Protein AF-A0A9P0PIZ0-F1 (afdb_monomer_lite)

pLDDT: mean 82.3, std 15.29, range [33.19, 96.5]

Secondary structure (DSSP, 8-state):
-PPPPPPHHHHHHHHHHHHHHHHHHHTTS-SS-TT-HHHHHHHHHT--HHHHHHHHHHHTTTT-----TT--PPPPPPTTT---HHHHHHHHHHHHHHHHTT----HHHHHHHHHHTTS----HHHHHHHHHHTT--PPPPHHHHHHS------

Foldseek 3Di:
DDDDDDDPLVVLQVVLLVVQVVVCVVVVHHPDDPVPVLVSSCNSRVHDSVVVVVQVVCCVPPPVDDDPPDDPDPDDDDPLVPDDVQLLVLLVVLVVVCVVVVHDDDLVVSQVVCVVVVSDNDDSVSSVVSCVVSPHDDDDDPVVVVPPPDDPDD

Organism: Acanthoscelides obtectus (NCBI:txid200917)

Sequence (154 aa):
MKGRTLSSQSQGLVLSLLNYFQQEKDNGGPLLPLLAVQERVAQALSISLSSISRIQRRLSSNDNVLRSPGKKRPRKKSKTTDLSDAVRHNIRDTVYQMYSEKKHVTIANLNTTLKEKELASISNSSLQRVLPTIGFKYKKDAYAKMNSGWHDMK

Radius of gyration: 30.97 Å; chains: 1; bounding box: 68×36×78 Å

Structure (mmCIF, N/CA/C/O backbone):
data_AF-A0A9P0PIZ0-F1
#
_entry.id   AF-A0A9P0PIZ0-F1
#
loop_
_atom_site.group_PDB
_atom_site.id
_atom_site.type_symbol
_atom_site.label_atom_id
_atom_site.label_alt_id
_atom_site.label_comp_id
_atom_site.label_asym_id
_atom_site.label_entity_id
_atom_site.label_seq_id
_atom_site.pdbx_PDB_ins_code
_atom_site.Cartn_x
_atom_site.Cartn_y
_atom_site.Cartn_z
_atom_site.occupancy
_atom_site.B_iso_or_equiv
_atom_site.auth_seq_id
_atom_site.auth_comp_id
_atom_site.auth_asym_id
_atom_site.auth_atom_id
_atom_site.pdbx_PDB_model_num
ATOM 1 N N . MET A 1 1 ? 22.385 -24.068 -26.924 1.00 53.44 1 MET A N 1
ATOM 2 C CA . MET A 1 1 ? 21.759 -23.280 -25.834 1.00 53.44 1 MET A CA 1
ATOM 3 C C . MET A 1 1 ? 20.263 -23.571 -25.840 1.00 53.44 1 MET A C 1
ATOM 5 O O . MET A 1 1 ? 19.614 -23.245 -26.822 1.00 53.44 1 MET A O 1
ATOM 9 N N . LYS A 1 2 ? 19.713 -24.250 -24.824 1.00 60.97 2 LYS A N 1
ATOM 10 C CA . LYS A 1 2 ? 18.256 -24.475 -24.735 1.00 60.97 2 LYS A CA 1
ATOM 11 C C . LYS A 1 2 ? 17.616 -23.180 -24.217 1.00 60.97 2 LYS A C 1
ATOM 13 O O . LYS A 1 2 ? 18.027 -22.692 -23.166 1.00 60.97 2 LYS A O 1
ATOM 18 N N . GLY A 1 3 ? 16.682 -22.594 -24.966 1.00 73.75 3 GLY A N 1
ATOM 19 C CA . GLY A 1 3 ? 16.028 -21.340 -24.581 1.00 73.75 3 GLY A CA 1
ATOM 20 C C . GLY A 1 3 ? 15.234 -21.500 -23.282 1.00 73.75 3 GLY A C 1
ATOM 21 O O . GLY A 1 3 ? 14.534 -22.495 -23.104 1.00 73.75 3 GLY A O 1
ATOM 22 N N . ARG A 1 4 ? 15.348 -20.534 -22.364 1.00 81.06 4 ARG A N 1
ATOM 23 C CA . ARG A 1 4 ? 14.439 -20.432 -21.215 1.00 81.06 4 ARG A CA 1
ATOM 24 C C . ARG A 1 4 ? 13.225 -19.616 -21.628 1.00 81.06 4 ARG A C 1
ATOM 26 O O . ARG A 1 4 ? 13.378 -18.533 -22.188 1.00 81.06 4 ARG A O 1
ATOM 33 N N . THR A 1 5 ? 12.035 -20.107 -21.305 1.00 85.50 5 THR A N 1
ATOM 34 C CA . THR A 1 5 ? 10.800 -19.345 -21.496 1.00 85.50 5 THR A CA 1
ATOM 35 C C . THR A 1 5 ? 10.824 -18.111 -20.595 1.00 85.50 5 THR A C 1
ATOM 37 O O . THR A 1 5 ? 10.935 -18.223 -19.373 1.00 85.50 5 THR A O 1
ATOM 40 N N . LEU A 1 6 ? 10.759 -16.928 -21.204 1.00 87.06 6 LEU A N 1
ATOM 41 C CA . LEU A 1 6 ? 10.655 -15.660 -20.489 1.00 87.06 6 LEU A CA 1
ATOM 42 C C . LEU A 1 6 ? 9.218 -15.438 -20.009 1.00 87.06 6 LEU A C 1
ATOM 44 O O . LEU A 1 6 ? 8.266 -15.823 -20.684 1.00 87.06 6 LEU A O 1
ATOM 48 N N . SER A 1 7 ? 9.057 -14.785 -18.855 1.00 90.69 7 SER A N 1
ATOM 49 C CA . SER A 1 7 ? 7.734 -14.337 -18.405 1.00 90.69 7 SER A CA 1
ATOM 50 C C . SER A 1 7 ? 7.166 -13.282 -19.363 1.00 90.69 7 SER A C 1
ATOM 52 O O . SER A 1 7 ? 7.936 -12.546 -19.982 1.00 90.69 7 SER A O 1
ATOM 54 N N . SER A 1 8 ? 5.838 -13.153 -19.446 1.00 90.62 8 SER A N 1
ATOM 55 C CA . SER A 1 8 ? 5.186 -12.131 -20.285 1.00 90.62 8 SER A CA 1
ATOM 56 C C . SER A 1 8 ? 5.692 -10.712 -19.977 1.00 90.62 8 SER A C 1
ATOM 58 O O . SER A 1 8 ? 5.991 -9.949 -20.893 1.00 90.62 8 SER A O 1
ATOM 60 N N . GLN A 1 9 ? 5.913 -10.383 -18.697 1.00 89.31 9 GLN A N 1
ATOM 61 C CA . GLN A 1 9 ? 6.498 -9.099 -18.303 1.00 89.31 9 GLN A CA 1
ATOM 62 C C . GLN A 1 9 ? 7.906 -8.913 -18.885 1.00 89.31 9 GLN A C 1
ATOM 64 O O . GLN A 1 9 ? 8.225 -7.854 -19.417 1.00 89.31 9 GLN A O 1
ATOM 69 N N . SER A 1 10 ? 8.752 -9.942 -18.799 1.00 90.62 10 SER A N 1
ATOM 70 C CA . SER A 1 10 ? 10.107 -9.903 -19.358 1.00 90.62 10 SER A CA 1
ATOM 71 C C . SER A 1 10 ? 10.089 -9.762 -20.881 1.00 90.62 10 SER A C 1
ATOM 73 O O . SER A 1 10 ? 10.892 -9.010 -21.419 1.00 90.62 10 SER A O 1
ATOM 75 N N . GLN A 1 11 ? 9.167 -10.440 -21.569 1.00 91.81 11 GLN A N 1
ATOM 76 C CA . GLN A 1 11 ? 8.982 -10.301 -23.017 1.00 91.81 11 GLN A CA 1
ATOM 77 C C . GLN A 1 11 ? 8.573 -8.872 -23.398 1.00 91.81 11 GLN A C 1
ATOM 79 O O . GLN A 1 11 ? 9.141 -8.316 -24.333 1.00 91.81 11 GLN A O 1
ATOM 84 N N . GLY A 1 12 ? 7.661 -8.253 -22.639 1.00 94.50 12 GLY A N 1
ATOM 85 C CA . GLY A 1 12 ? 7.267 -6.855 -22.842 1.00 94.50 12 GLY A CA 1
ATOM 86 C C . GLY A 1 12 ? 8.442 -5.884 -22.704 1.00 94.50 12 GLY A C 1
ATOM 87 O O . GLY A 1 12 ? 8.632 -5.031 -23.563 1.00 94.50 12 GLY A O 1
ATOM 88 N N . LEU A 1 13 ? 9.287 -6.065 -21.682 1.00 94.88 13 LEU A N 1
ATOM 89 C CA . LEU A 1 13 ? 10.499 -5.254 -21.508 1.00 94.88 13 LEU A CA 1
ATOM 90 C C . LEU A 1 13 ? 11.485 -5.410 -22.673 1.00 94.88 13 LEU A C 1
ATOM 92 O O . LEU A 1 13 ? 12.066 -4.423 -23.116 1.00 94.88 13 LEU A O 1
ATOM 96 N N . VAL A 1 14 ? 11.669 -6.636 -23.175 1.00 94.25 14 VAL A N 1
ATOM 97 C CA . VAL A 1 14 ? 12.529 -6.898 -24.341 1.00 94.25 14 VAL A CA 1
ATOM 98 C C . VAL A 1 14 ? 11.972 -6.217 -25.591 1.00 94.25 14 VAL A C 1
ATOM 100 O O . VAL A 1 14 ? 12.736 -5.613 -26.337 1.00 94.25 14 VAL A O 1
ATOM 103 N N . LEU A 1 15 ? 10.655 -6.267 -25.806 1.00 95.62 15 LEU A N 1
ATOM 104 C CA . LEU A 1 15 ? 10.013 -5.613 -26.945 1.00 95.62 15 LEU A CA 1
ATOM 105 C C . LEU A 1 15 ? 10.162 -4.085 -26.890 1.00 95.62 15 LEU A C 1
ATOM 107 O O . LEU A 1 15 ? 10.536 -3.482 -27.894 1.00 95.62 15 LEU A O 1
ATOM 111 N N . SER A 1 16 ? 9.932 -3.461 -25.729 1.00 95.69 16 SER A N 1
ATOM 112 C CA . SER A 1 16 ? 10.156 -2.018 -25.552 1.00 95.69 16 SER A CA 1
ATOM 113 C C . SER A 1 16 ? 11.603 -1.630 -25.855 1.00 95.69 16 SER A C 1
ATOM 115 O O . SER A 1 16 ? 11.844 -0.659 -26.571 1.00 95.69 16 SER A O 1
ATOM 117 N N . LEU A 1 17 ? 12.559 -2.437 -25.381 1.00 96.12 17 LEU A N 1
ATOM 118 C CA . LEU A 1 17 ? 13.980 -2.204 -25.614 1.00 96.12 17 LEU A CA 1
ATOM 119 C C . LEU A 1 17 ? 14.332 -2.271 -27.106 1.00 96.12 17 LEU A C 1
ATOM 121 O O . LEU A 1 17 ? 15.056 -1.413 -27.607 1.00 96.12 17 LEU A O 1
ATOM 125 N N . LEU A 1 18 ? 13.807 -3.275 -27.816 1.00 96.25 18 LEU A N 1
ATOM 126 C CA . LEU A 1 18 ? 13.999 -3.420 -29.260 1.00 96.25 18 LEU A CA 1
ATOM 127 C C . LEU A 1 18 ? 13.433 -2.222 -30.024 1.00 96.25 18 LEU A C 1
ATOM 129 O O . LEU A 1 18 ? 14.118 -1.676 -30.884 1.00 96.25 18 LEU A O 1
ATOM 133 N N . ASN A 1 19 ? 12.224 -1.781 -29.675 1.00 96.50 19 ASN A N 1
ATOM 134 C CA . ASN A 1 19 ? 11.593 -0.626 -30.311 1.00 96.50 19 ASN A CA 1
ATOM 135 C C . ASN A 1 19 ? 12.412 0.653 -30.108 1.00 96.50 19 ASN A C 1
ATOM 137 O O . ASN A 1 19 ? 12.603 1.411 -31.053 1.00 96.50 19 ASN A O 1
ATOM 141 N N . TYR A 1 20 ? 12.936 0.876 -28.902 1.00 96.44 20 TYR A N 1
ATOM 142 C CA . TYR A 1 20 ? 13.771 2.040 -28.610 1.00 96.44 20 TYR A CA 1
ATOM 143 C C . TYR A 1 20 ? 15.064 2.050 -29.441 1.00 96.44 20 TYR A C 1
ATOM 145 O O . TYR A 1 20 ? 15.417 3.070 -30.027 1.00 96.44 20 TYR A O 1
ATOM 153 N N . PHE A 1 21 ? 15.758 0.914 -29.560 1.00 95.62 21 PHE A N 1
ATOM 154 C CA . PHE A 1 21 ? 16.972 0.852 -30.383 1.00 95.62 21 PHE A CA 1
ATOM 155 C C . PHE A 1 21 ? 16.689 0.903 -31.885 1.00 95.62 21 PHE A C 1
ATOM 157 O O . PHE A 1 21 ? 17.510 1.421 -32.639 1.00 95.62 21 PHE A O 1
ATOM 164 N N . GLN A 1 22 ? 15.530 0.414 -32.327 1.00 96.38 22 GLN A N 1
ATOM 165 C CA . GLN A 1 22 ? 15.081 0.605 -33.702 1.00 96.38 22 GLN A CA 1
ATOM 166 C C . GLN A 1 22 ? 14.864 2.097 -33.995 1.00 96.38 22 GLN A C 1
ATOM 168 O O . GLN A 1 22 ? 15.342 2.588 -35.010 1.00 96.38 22 GLN A O 1
ATOM 173 N N . GLN A 1 23 ? 14.267 2.843 -33.060 1.00 94.75 23 GLN A N 1
ATOM 174 C CA . GLN A 1 23 ? 14.147 4.299 -33.174 1.00 94.75 23 GLN A CA 1
ATOM 175 C C . GLN A 1 23 ? 15.513 5.003 -33.181 1.00 94.75 23 GLN A C 1
ATOM 177 O O . GLN A 1 23 ? 15.708 5.912 -33.978 1.00 94.75 23 GLN A O 1
ATOM 182 N N . GLU A 1 24 ? 16.478 4.586 -32.350 1.00 94.44 24 GLU A N 1
ATOM 183 C CA . GLU A 1 24 ? 17.849 5.135 -32.396 1.00 94.44 24 GLU A CA 1
ATOM 184 C C . GLU A 1 24 ? 18.534 4.865 -33.746 1.00 94.44 24 GLU A C 1
ATOM 186 O O . GLU A 1 24 ? 19.234 5.732 -34.273 1.00 94.44 24 GLU A O 1
ATOM 191 N N . LYS A 1 25 ? 18.311 3.680 -34.332 1.00 93.88 25 LYS A N 1
ATOM 192 C CA . LYS A 1 25 ? 18.806 3.339 -35.671 1.00 93.88 25 LYS A CA 1
ATOM 193 C C . LYS A 1 25 ? 18.190 4.249 -36.734 1.00 93.88 25 LYS A C 1
ATOM 195 O O . LYS A 1 25 ? 18.928 4.789 -37.554 1.00 93.88 25 LYS A O 1
ATOM 200 N N . ASP A 1 26 ? 16.874 4.429 -36.707 1.00 95.25 26 ASP A N 1
ATOM 201 C CA . ASP A 1 26 ? 16.153 5.250 -37.686 1.00 95.25 26 ASP A CA 1
ATOM 202 C C . ASP A 1 26 ? 16.481 6.748 -37.534 1.00 95.25 26 ASP A C 1
ATOM 204 O O . ASP A 1 26 ? 16.529 7.479 -38.519 1.00 95.25 26 ASP A O 1
ATOM 208 N N . ASN A 1 27 ? 16.796 7.191 -36.313 1.00 93.50 27 ASN A N 1
ATOM 209 C CA . ASN A 1 27 ? 17.258 8.544 -35.998 1.00 93.50 27 ASN A CA 1
ATOM 210 C C . ASN A 1 27 ? 18.730 8.801 -36.394 1.00 93.50 27 ASN A C 1
ATOM 212 O O . ASN A 1 27 ? 19.194 9.938 -36.334 1.00 93.50 27 ASN A O 1
ATOM 216 N N . GLY A 1 28 ? 19.491 7.768 -36.780 1.00 91.88 28 GLY A N 1
ATOM 217 C CA . GLY A 1 28 ? 20.911 7.895 -37.136 1.00 91.88 28 GLY A CA 1
ATOM 218 C C . GLY A 1 28 ? 21.830 8.209 -35.949 1.00 91.88 28 GLY A C 1
ATOM 219 O O . GLY A 1 28 ? 22.955 8.671 -36.138 1.00 91.88 28 GLY A O 1
ATOM 220 N N . GLY A 1 29 ? 21.365 7.974 -34.720 1.00 90.31 29 GLY A N 1
ATOM 221 C CA . GLY A 1 29 ? 22.084 8.335 -33.506 1.00 90.31 29 GLY A CA 1
ATOM 222 C C . GLY A 1 29 ? 21.229 8.197 -32.246 1.00 90.31 29 GLY A C 1
ATOM 223 O O . GLY A 1 29 ? 20.013 8.000 -32.324 1.00 90.31 29 GLY A O 1
ATOM 224 N N . PRO A 1 30 ? 21.853 8.297 -31.061 1.00 91.94 30 PRO A N 1
ATOM 225 C CA . PRO A 1 30 ? 21.155 8.103 -29.800 1.00 91.94 30 PRO A CA 1
ATOM 226 C C . PRO A 1 30 ? 20.098 9.195 -29.577 1.00 91.94 30 PRO A C 1
ATOM 228 O O . PRO A 1 30 ? 20.372 10.379 -29.767 1.00 91.94 30 PRO A O 1
ATOM 231 N N . LEU A 1 31 ? 18.895 8.793 -29.150 1.00 91.25 31 LEU A N 1
ATOM 232 C CA . LEU A 1 31 ? 17.770 9.709 -28.898 1.00 91.25 31 LEU A CA 1
ATOM 233 C C . LEU A 1 31 ? 18.032 10.634 -27.701 1.00 91.25 31 LEU A C 1
ATOM 235 O O . LEU A 1 31 ? 17.522 11.749 -27.633 1.00 91.25 31 LEU A O 1
ATOM 239 N N . LEU A 1 32 ? 18.835 10.158 -26.750 1.00 92.56 32 LEU A N 1
ATOM 240 C CA . LEU A 1 32 ? 19.273 10.887 -25.567 1.00 92.56 32 LEU A CA 1
ATOM 241 C C . LEU A 1 32 ? 20.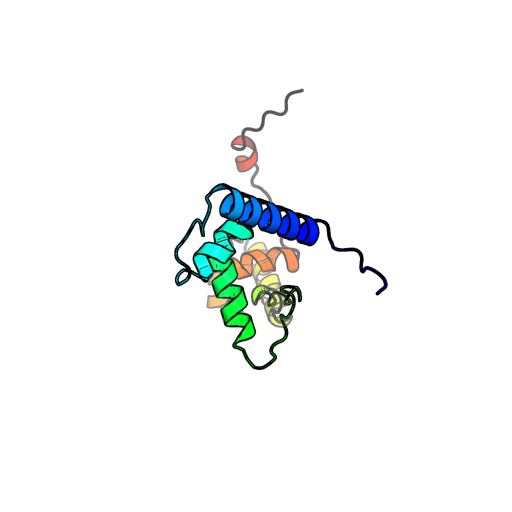803 10.842 -25.458 1.00 92.56 32 LEU A C 1
ATOM 243 O O . LEU A 1 32 ? 21.422 9.883 -25.931 1.00 92.56 32 LEU A O 1
ATOM 247 N N . PRO A 1 33 ? 21.437 11.812 -24.772 1.00 94.12 33 PRO A N 1
ATOM 248 C CA . PRO A 1 33 ? 22.882 11.822 -24.579 1.00 94.12 33 PRO A CA 1
ATOM 249 C C . PRO A 1 33 ? 23.402 10.522 -23.960 1.00 94.12 33 PRO A C 1
ATOM 251 O O . PRO A 1 33 ? 22.809 9.977 -23.029 1.00 94.12 33 PRO A O 1
ATOM 254 N N . LEU A 1 34 ? 24.572 10.057 -24.408 1.00 90.81 34 LEU A N 1
ATOM 255 C CA . LEU A 1 34 ? 25.194 8.831 -23.887 1.00 90.81 34 LEU A CA 1
ATOM 256 C C . LEU A 1 34 ? 25.465 8.890 -22.374 1.00 90.81 34 LEU A C 1
ATOM 258 O O . LEU A 1 34 ? 25.445 7.858 -21.707 1.00 90.81 34 LEU A O 1
ATOM 262 N N . LEU A 1 35 ? 25.669 10.096 -21.834 1.00 93.75 35 LEU A N 1
ATOM 263 C CA . LEU A 1 35 ? 25.871 10.341 -20.405 1.00 93.75 35 LEU A CA 1
ATOM 264 C C . LEU A 1 35 ? 24.590 10.136 -19.576 1.00 93.75 35 LEU A C 1
ATOM 266 O O . LEU A 1 35 ? 24.670 9.824 -18.389 1.00 93.75 35 LEU A O 1
ATOM 270 N N . ALA A 1 36 ? 23.408 10.253 -20.187 1.00 92.75 36 ALA A N 1
ATOM 271 C CA . ALA A 1 36 ? 22.108 10.156 -19.525 1.00 92.75 36 ALA A CA 1
ATOM 272 C C . ALA A 1 36 ? 21.645 8.693 -19.359 1.00 92.75 36 ALA A C 1
ATOM 274 O O . ALA A 1 36 ? 20.547 8.304 -19.755 1.00 92.75 36 ALA A O 1
ATOM 275 N N . VAL A 1 37 ? 22.496 7.844 -18.772 1.00 92.31 37 VAL A N 1
ATOM 276 C CA . VAL A 1 37 ? 22.309 6.379 -18.731 1.00 92.31 37 VAL A CA 1
ATOM 277 C C . VAL A 1 37 ? 20.974 5.967 -18.099 1.00 92.31 37 VAL A C 1
ATOM 279 O O . VAL A 1 37 ? 20.269 5.121 -18.645 1.00 92.31 37 VAL A O 1
ATOM 282 N N . GLN A 1 38 ? 20.593 6.562 -16.963 1.00 93.25 38 GLN A N 1
ATOM 283 C CA . GLN A 1 38 ? 19.344 6.205 -16.274 1.00 93.25 38 GLN A CA 1
ATOM 284 C C . GLN A 1 38 ? 18.098 6.600 -17.075 1.00 93.25 38 GLN A C 1
ATOM 286 O O . GLN A 1 38 ? 17.125 5.850 -17.095 1.00 93.25 38 GLN A O 1
ATOM 291 N N . GLU A 1 39 ? 18.135 7.749 -17.745 1.00 94.44 39 GLU A N 1
ATOM 292 C CA . GLU A 1 39 ? 17.035 8.258 -18.570 1.00 94.44 39 GLU A CA 1
ATOM 293 C C . GLU A 1 39 ? 16.865 7.422 -19.835 1.00 94.44 39 GLU A C 1
ATOM 295 O O . GLU A 1 39 ? 15.743 7.048 -20.175 1.00 94.44 39 GLU A O 1
ATOM 300 N N . ARG A 1 40 ? 17.980 7.011 -20.452 1.00 95.19 40 ARG A N 1
ATOM 301 C CA . ARG A 1 40 ? 17.979 6.057 -21.568 1.00 95.19 40 ARG A CA 1
ATOM 302 C C . ARG A 1 40 ? 17.344 4.734 -21.174 1.00 95.19 40 ARG A C 1
ATOM 304 O O . ARG A 1 40 ? 16.456 4.253 -21.865 1.00 95.19 40 ARG A O 1
ATOM 311 N N . VAL A 1 41 ? 17.736 4.165 -20.034 1.00 94.81 41 VAL A N 1
ATOM 312 C CA . VAL A 1 41 ? 17.142 2.912 -19.537 1.00 94.81 41 VAL A CA 1
ATOM 313 C C . VAL A 1 41 ? 15.655 3.090 -19.209 1.00 94.81 41 VAL A C 1
ATOM 315 O O . VAL A 1 41 ? 14.859 2.194 -19.488 1.00 94.81 41 VAL A O 1
ATOM 318 N N . ALA A 1 42 ? 15.264 4.238 -18.647 1.00 95.44 42 ALA A N 1
ATOM 319 C CA . ALA A 1 42 ? 13.870 4.552 -18.337 1.00 95.44 42 ALA A CA 1
ATOM 320 C C . ALA A 1 42 ? 13.000 4.592 -19.594 1.00 95.44 42 ALA A C 1
ATOM 322 O O . ALA A 1 42 ? 11.953 3.943 -19.627 1.00 95.44 42 ALA A O 1
ATOM 323 N N . GLN A 1 43 ? 13.449 5.306 -20.629 1.00 93.81 43 GLN A N 1
ATOM 324 C CA . GLN A 1 43 ? 12.738 5.375 -21.901 1.00 93.81 43 GLN A CA 1
ATOM 325 C C . GLN A 1 43 ? 12.720 4.020 -22.607 1.00 93.81 43 GLN A C 1
ATOM 327 O O . GLN A 1 43 ? 11.648 3.539 -22.972 1.00 93.81 43 GLN A O 1
ATOM 332 N N . ALA A 1 44 ? 13.875 3.362 -22.712 1.00 95.31 44 ALA A N 1
ATOM 333 C CA . ALA A 1 44 ? 14.007 2.127 -23.471 1.00 95.31 44 ALA A CA 1
ATOM 334 C C . ALA A 1 44 ? 13.206 0.962 -22.874 1.00 95.31 44 ALA A C 1
ATOM 336 O O . ALA A 1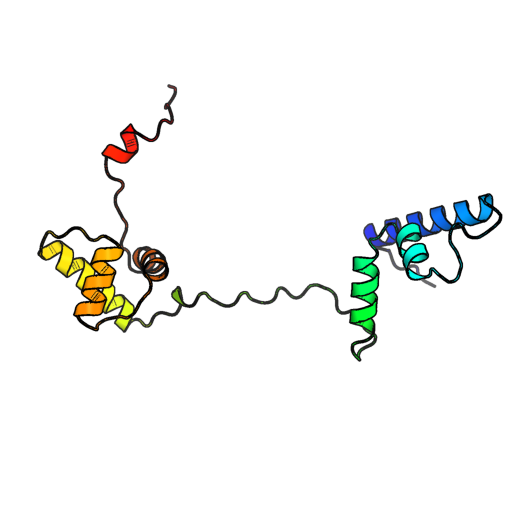 44 ? 12.629 0.162 -23.602 1.00 95.31 44 ALA A O 1
ATOM 337 N N . LEU A 1 45 ? 13.118 0.873 -21.544 1.00 95.25 45 LEU A N 1
ATOM 338 C CA . LEU A 1 45 ? 12.321 -0.156 -20.868 1.00 95.25 45 LEU A CA 1
ATOM 339 C C . LEU A 1 45 ? 10.895 0.299 -20.532 1.00 95.25 45 LEU A C 1
ATOM 341 O O . LEU A 1 45 ? 10.111 -0.508 -20.036 1.00 95.25 45 LEU A O 1
ATOM 345 N N . SER A 1 46 ? 10.556 1.570 -20.774 1.00 92.69 46 SER A N 1
ATOM 346 C CA . SER A 1 46 ? 9.284 2.184 -20.362 1.00 92.69 46 SER A CA 1
ATOM 347 C C . SER A 1 46 ? 9.015 2.046 -18.851 1.00 92.69 46 SER A C 1
ATOM 349 O O . SER A 1 46 ? 7.911 1.722 -18.413 1.00 92.69 46 SER A O 1
ATOM 351 N N . ILE A 1 47 ? 10.045 2.275 -18.030 1.00 94.06 47 ILE A N 1
ATOM 352 C CA . ILE A 1 47 ? 9.993 2.183 -16.562 1.00 94.06 47 ILE A CA 1
ATOM 353 C C . ILE A 1 47 ? 10.334 3.549 -15.952 1.00 94.06 47 ILE A C 1
ATOM 355 O O . ILE A 1 47 ? 11.173 4.281 -16.462 1.00 94.06 47 ILE A O 1
ATOM 359 N N . SER A 1 48 ? 9.738 3.891 -14.805 1.00 94.62 48 SER A N 1
ATOM 360 C CA . SER A 1 48 ? 10.074 5.135 -14.102 1.00 94.62 48 SER A CA 1
ATOM 361 C C . SER A 1 48 ? 11.524 5.173 -13.598 1.00 94.62 48 SER A C 1
ATOM 363 O O . SER A 1 48 ? 12.026 4.193 -13.037 1.00 94.62 48 SER A O 1
ATOM 365 N N . LEU A 1 49 ? 12.151 6.355 -13.667 1.00 94.56 49 LEU A N 1
ATOM 366 C CA . LEU A 1 49 ? 13.475 6.631 -13.085 1.00 94.56 49 LEU A CA 1
ATOM 367 C C . LEU A 1 49 ? 13.575 6.151 -11.633 1.00 94.56 49 LEU A C 1
ATOM 369 O O . LEU A 1 49 ? 14.523 5.470 -11.253 1.00 94.56 49 LEU A O 1
ATOM 373 N N . SER A 1 50 ? 12.530 6.403 -10.839 1.00 92.94 50 SER A N 1
ATOM 374 C CA . SER A 1 50 ? 12.473 5.976 -9.439 1.00 92.94 50 SER A CA 1
ATOM 375 C C . SER A 1 50 ? 12.634 4.460 -9.255 1.00 92.94 50 SER A C 1
ATOM 377 O O . SER A 1 50 ? 13.209 4.017 -8.259 1.00 92.94 50 SER A O 1
ATOM 379 N N . SER A 1 51 ? 12.149 3.649 -10.198 1.00 91.12 51 SER A N 1
ATOM 380 C CA . SER A 1 51 ? 12.282 2.192 -10.142 1.00 91.12 51 SER A CA 1
ATOM 381 C C . SER A 1 51 ? 13.708 1.762 -10.460 1.00 91.12 51 SER A C 1
ATOM 383 O O . SER A 1 51 ? 14.244 0.908 -9.756 1.00 91.12 51 SER A O 1
ATOM 385 N N . ILE A 1 52 ? 14.350 2.406 -11.436 1.00 92.19 52 ILE A N 1
ATOM 386 C CA . ILE A 1 52 ? 15.760 2.181 -11.778 1.00 92.19 52 ILE A CA 1
ATOM 387 C C . ILE A 1 52 ? 16.651 2.544 -10.590 1.00 92.19 52 ILE A C 1
ATOM 389 O O . ILE A 1 52 ? 17.417 1.699 -10.128 1.00 92.19 52 ILE A O 1
ATOM 393 N N . SER A 1 53 ? 16.479 3.732 -9.998 1.00 91.06 53 SER A N 1
ATOM 394 C CA . SER A 1 53 ? 17.249 4.143 -8.816 1.00 91.06 53 SER A CA 1
ATOM 395 C C . SER A 1 53 ? 17.036 3.188 -7.634 1.00 91.06 53 SER A C 1
ATOM 397 O O . SER A 1 53 ? 17.975 2.868 -6.904 1.00 91.06 53 SER A O 1
ATOM 399 N N . ARG A 1 54 ? 15.809 2.677 -7.437 1.00 87.25 54 ARG A N 1
ATOM 400 C CA . ARG A 1 54 ? 15.519 1.665 -6.403 1.00 87.25 54 ARG A CA 1
ATOM 401 C C . ARG A 1 54 ? 16.233 0.343 -6.673 1.00 87.25 54 ARG A C 1
ATOM 403 O O . ARG A 1 54 ? 16.702 -0.264 -5.712 1.00 87.25 54 ARG A O 1
ATOM 410 N N . ILE A 1 55 ? 16.280 -0.114 -7.924 1.00 86.31 55 ILE A N 1
ATOM 411 C CA . ILE A 1 55 ? 16.985 -1.341 -8.323 1.00 86.31 55 ILE A CA 1
ATOM 412 C C . ILE A 1 55 ? 18.489 -1.166 -8.107 1.00 86.31 55 ILE A C 1
ATOM 414 O O . ILE A 1 55 ? 19.095 -1.993 -7.431 1.00 86.31 55 ILE A O 1
ATOM 418 N N . GLN A 1 56 ? 19.062 -0.057 -8.577 1.00 87.12 56 GLN A N 1
ATOM 419 C CA . GLN A 1 56 ? 20.482 0.254 -8.417 1.00 87.12 56 GLN A CA 1
ATOM 420 C C . GLN A 1 56 ? 20.883 0.301 -6.937 1.00 87.12 56 GLN A C 1
ATOM 422 O O . GLN A 1 56 ? 21.819 -0.379 -6.528 1.00 87.12 56 GLN A O 1
ATOM 427 N N . ARG A 1 57 ? 20.105 0.995 -6.095 1.00 84.31 57 ARG A N 1
ATOM 428 C CA . ARG A 1 57 ? 20.341 1.041 -4.643 1.00 84.31 57 ARG A CA 1
ATOM 429 C C . ARG A 1 57 ? 20.274 -0.338 -3.980 1.00 84.31 57 ARG A C 1
ATOM 431 O O . ARG A 1 57 ? 21.013 -0.600 -3.035 1.00 84.31 57 ARG A O 1
ATOM 438 N N . ARG A 1 58 ? 19.370 -1.215 -4.435 1.00 76.75 58 ARG A N 1
ATOM 439 C CA . ARG A 1 58 ? 19.282 -2.596 -3.928 1.00 76.75 58 ARG A CA 1
ATOM 440 C C . ARG A 1 58 ? 20.504 -3.419 -4.325 1.00 76.75 58 ARG A C 1
ATOM 442 O O . ARG A 1 58 ? 20.926 -4.243 -3.526 1.00 76.75 58 ARG A O 1
ATOM 449 N N . LEU A 1 59 ? 21.056 -3.191 -5.515 1.00 75.88 59 LEU A N 1
ATOM 450 C CA . LEU A 1 59 ? 22.240 -3.896 -6.001 1.00 75.88 59 LEU A CA 1
ATOM 451 C C . LEU A 1 59 ? 23.501 -3.509 -5.215 1.00 75.88 59 LEU A C 1
ATOM 453 O O . LEU A 1 59 ? 24.261 -4.389 -4.835 1.00 75.88 59 LEU A O 1
ATOM 457 N N . SER A 1 60 ? 23.670 -2.223 -4.881 1.00 67.69 60 SER A N 1
ATOM 458 C CA . SER A 1 60 ? 24.801 -1.729 -4.072 1.00 67.69 60 SER A CA 1
ATOM 459 C C . SER A 1 60 ? 24.854 -2.298 -2.645 1.00 67.69 60 SER A C 1
ATOM 461 O O . SER A 1 60 ? 25.842 -2.111 -1.944 1.00 67.69 60 SER A O 1
ATOM 463 N N . SER A 1 61 ? 23.799 -2.977 -2.186 1.00 64.56 61 SER A N 1
ATOM 464 C CA . SER A 1 61 ? 23.748 -3.607 -0.865 1.00 64.56 61 SER A CA 1
ATOM 465 C C . SER A 1 61 ? 24.344 -5.026 -0.919 1.00 64.56 61 SER A C 1
ATOM 467 O O . SER A 1 61 ? 23.595 -5.991 -1.012 1.00 64.56 61 SER A O 1
ATOM 469 N N . ASN A 1 62 ? 25.679 -5.117 -0.881 1.00 57.72 62 ASN A N 1
ATOM 470 C CA . ASN A 1 62 ? 26.588 -6.256 -0.600 1.00 57.72 62 ASN A CA 1
ATOM 471 C C . ASN A 1 62 ? 26.415 -7.638 -1.272 1.00 57.72 62 ASN A C 1
ATOM 473 O O . ASN A 1 62 ? 27.404 -8.358 -1.352 1.00 57.72 62 ASN A O 1
ATOM 477 N N . ASP A 1 63 ? 25.251 -8.025 -1.795 1.00 62.16 63 ASP A N 1
ATOM 478 C CA . ASP A 1 63 ? 25.042 -9.396 -2.289 1.00 62.16 63 ASP A CA 1
ATOM 479 C C . ASP A 1 63 ? 25.080 -9.515 -3.823 1.00 62.16 63 ASP A C 1
ATOM 481 O O . ASP A 1 63 ? 25.031 -10.632 -4.323 1.00 62.16 63 ASP A O 1
ATOM 485 N N . ASN A 1 64 ? 25.099 -8.416 -4.600 1.00 65.38 64 ASN A N 1
ATOM 486 C CA . ASN A 1 64 ? 24.911 -8.409 -6.074 1.00 65.38 64 ASN A CA 1
ATOM 487 C C . ASN A 1 64 ? 23.688 -9.216 -6.581 1.00 65.38 64 ASN A C 1
ATOM 489 O O . ASN A 1 64 ? 23.489 -9.406 -7.781 1.00 65.38 64 ASN A O 1
ATOM 493 N N . VAL A 1 65 ? 22.826 -9.664 -5.669 1.00 69.94 65 VAL A N 1
ATOM 494 C CA . VAL A 1 65 ? 21.655 -10.488 -5.932 1.00 69.94 65 VAL A CA 1
ATOM 495 C C . VAL A 1 65 ? 20.424 -9.628 -5.703 1.00 69.94 65 VAL A C 1
ATOM 497 O O . VAL A 1 65 ? 20.135 -9.175 -4.591 1.00 69.94 65 VAL A O 1
ATOM 500 N N . LEU A 1 66 ? 19.647 -9.437 -6.767 1.00 68.56 66 LEU A N 1
ATOM 501 C CA . LEU A 1 66 ? 18.338 -8.802 -6.689 1.00 68.56 66 LEU A CA 1
ATOM 502 C C . LEU A 1 66 ? 17.375 -9.723 -5.929 1.00 68.56 66 LEU A C 1
ATOM 504 O O . LEU A 1 66 ? 16.709 -10.579 -6.510 1.00 68.56 66 LEU A O 1
ATOM 508 N N . ARG A 1 67 ? 17.280 -9.548 -4.606 1.00 64.19 67 ARG A N 1
ATOM 509 C CA . ARG A 1 67 ? 16.249 -10.226 -3.810 1.00 64.19 67 ARG A CA 1
ATOM 510 C C . ARG A 1 67 ? 14.875 -9.794 -4.317 1.00 64.19 67 ARG A C 1
ATOM 512 O O . ARG A 1 67 ? 14.578 -8.597 -4.386 1.00 64.19 67 ARG A O 1
ATOM 519 N N . SER A 1 68 ? 14.033 -10.768 -4.660 1.00 61.78 68 SER A N 1
ATOM 520 C CA . SER A 1 68 ? 12.680 -10.488 -5.130 1.00 61.78 68 SER A CA 1
ATOM 521 C C . SER A 1 68 ? 11.909 -9.683 -4.070 1.00 61.78 68 SER A C 1
ATOM 523 O O . SER A 1 68 ? 11.981 -9.986 -2.870 1.00 61.78 68 SER A O 1
ATOM 525 N N . PRO A 1 69 ? 11.170 -8.631 -4.465 1.00 61.53 69 PRO A N 1
ATOM 526 C CA . PRO A 1 69 ? 10.276 -7.933 -3.553 1.00 61.53 69 PRO A CA 1
ATOM 527 C C . PRO A 1 69 ? 9.085 -8.852 -3.247 1.00 61.53 69 PRO A C 1
ATOM 529 O O . PRO A 1 69 ? 8.064 -8.772 -3.914 1.00 61.53 69 PRO A O 1
ATOM 532 N N . GLY A 1 70 ? 9.228 -9.791 -2.304 1.00 56.50 70 GLY A N 1
ATOM 533 C CA . GLY A 1 70 ? 8.249 -10.885 -2.246 1.00 56.50 70 GLY A CA 1
ATOM 534 C C . GLY A 1 70 ? 8.054 -11.638 -0.940 1.00 56.50 70 GLY A C 1
ATOM 535 O O . GLY A 1 70 ? 7.081 -12.380 -0.837 1.00 56.50 70 GLY A O 1
ATOM 536 N N . LYS A 1 71 ? 8.875 -11.459 0.100 1.00 63.50 71 LYS A N 1
ATOM 537 C CA . LYS A 1 71 ? 8.503 -12.044 1.397 1.00 63.50 71 LYS A CA 1
ATOM 538 C C . LYS A 1 71 ? 7.469 -11.139 2.060 1.00 63.50 71 LYS A C 1
ATOM 540 O O . LYS A 1 71 ? 7.815 -10.049 2.517 1.00 63.50 71 LYS A O 1
ATOM 545 N N . LYS A 1 72 ? 6.204 -11.590 2.092 1.00 64.88 72 LYS A N 1
ATOM 546 C CA . LYS A 1 72 ? 5.137 -11.005 2.922 1.00 64.88 72 LYS A CA 1
ATOM 547 C C . LYS A 1 72 ? 5.676 -10.919 4.348 1.00 64.88 72 LYS A C 1
ATOM 549 O O . LYS A 1 72 ? 5.728 -11.922 5.054 1.00 64.88 72 LYS A O 1
ATOM 554 N N . ARG A 1 73 ? 6.144 -9.738 4.756 1.00 68.81 73 ARG A N 1
ATOM 555 C CA . ARG A 1 73 ? 6.550 -9.523 6.144 1.00 68.81 73 ARG A CA 1
ATOM 556 C C . ARG A 1 73 ? 5.292 -9.713 6.992 1.00 68.81 73 ARG A C 1
ATOM 558 O O . ARG A 1 73 ? 4.280 -9.081 6.666 1.00 68.81 73 ARG A O 1
ATOM 565 N N . PRO A 1 74 ? 5.310 -10.574 8.023 1.00 74.31 74 PRO A N 1
ATOM 566 C CA . PRO A 1 74 ? 4.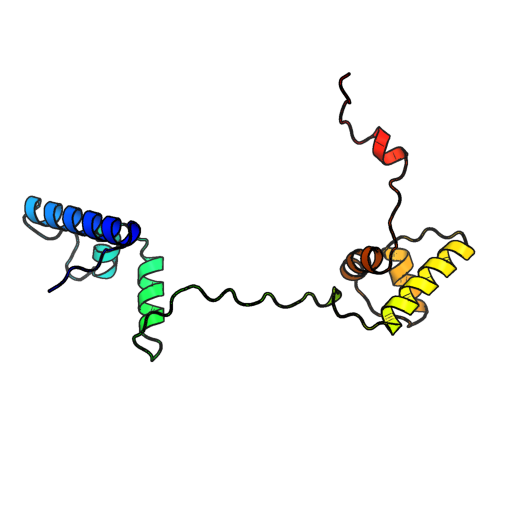163 -10.693 8.903 1.00 74.31 74 PRO A CA 1
ATOM 567 C C . PRO A 1 74 ? 3.867 -9.307 9.475 1.00 74.31 74 PRO A C 1
ATOM 569 O O . PRO A 1 74 ? 4.771 -8.597 9.928 1.00 74.31 74 PRO A O 1
ATOM 572 N N . ARG A 1 75 ? 2.605 -8.880 9.395 1.00 73.38 75 ARG A N 1
ATOM 573 C CA . ARG A 1 75 ? 2.187 -7.643 10.055 1.00 73.38 75 ARG A CA 1
ATOM 574 C C . ARG A 1 75 ? 2.403 -7.828 11.555 1.00 73.38 75 ARG A C 1
ATOM 576 O O . ARG A 1 75 ? 2.059 -8.880 12.093 1.00 73.38 75 ARG A O 1
ATOM 583 N N . LYS A 1 76 ? 2.965 -6.818 12.228 1.00 71.75 76 LYS A N 1
ATOM 584 C CA . LYS A 1 76 ? 3.015 -6.815 13.696 1.00 71.75 76 LYS A CA 1
ATOM 585 C C . LYS A 1 76 ? 1.580 -6.973 14.210 1.00 71.75 76 LYS A C 1
ATOM 587 O O . LYS A 1 76 ? 0.688 -6.271 13.727 1.00 71.75 76 LYS A O 1
ATOM 592 N N . LYS A 1 77 ? 1.356 -7.898 15.149 1.00 66.44 77 LYS A N 1
ATOM 593 C CA . LYS A 1 77 ? 0.055 -8.039 15.816 1.00 66.44 77 LYS A CA 1
ATOM 594 C C . LYS A 1 77 ? -0.307 -6.710 16.482 1.00 66.44 77 LYS A C 1
ATOM 596 O O . LYS A 1 77 ? 0.573 -5.978 16.941 1.00 66.44 77 LYS A O 1
ATOM 601 N N . SER A 1 78 ? -1.594 -6.369 16.505 1.00 64.44 78 SER A N 1
ATOM 602 C CA . SER A 1 78 ? -2.031 -5.155 17.194 1.00 64.44 78 SER A CA 1
ATOM 603 C C . SER A 1 78 ? -1.812 -5.326 18.701 1.00 64.44 78 SER A C 1
ATOM 605 O O . SER A 1 78 ? -2.091 -6.402 19.233 1.00 64.44 78 SER A O 1
ATOM 607 N N . LYS A 1 79 ? -1.355 -4.278 19.401 1.00 63.59 79 LYS A N 1
ATOM 608 C CA . LYS A 1 79 ? -1.191 -4.302 20.871 1.00 63.59 79 LYS A CA 1
ATOM 609 C C . LYS A 1 79 ? -2.488 -4.683 21.599 1.00 63.59 79 LYS A C 1
ATOM 611 O O . LYS A 1 79 ? -2.452 -5.225 22.689 1.00 63.59 79 LYS A O 1
ATOM 616 N N . THR A 1 80 ? -3.631 -4.420 20.972 1.00 64.94 80 THR A N 1
ATOM 617 C CA . THR A 1 80 ? -4.963 -4.699 21.511 1.00 64.94 80 THR A CA 1
ATOM 618 C C . THR A 1 80 ? -5.326 -6.192 21.508 1.00 64.94 80 THR A C 1
ATOM 620 O O . THR A 1 80 ? -6.218 -6.600 22.242 1.00 64.94 80 THR A O 1
ATOM 623 N N . THR A 1 81 ? -4.652 -7.017 20.697 1.00 62.91 81 THR A N 1
ATOM 624 C CA . THR A 1 81 ? -4.954 -8.459 20.574 1.00 62.91 81 THR A CA 1
ATOM 625 C C . THR A 1 81 ? -4.355 -9.293 21.714 1.00 62.91 81 THR A C 1
ATOM 627 O O . THR A 1 81 ? -4.976 -10.266 22.133 1.00 62.91 81 THR A O 1
ATOM 630 N N . ASP A 1 82 ? -3.214 -8.872 22.268 1.00 67.44 82 ASP A N 1
ATOM 631 C CA . ASP A 1 82 ? -2.485 -9.580 23.334 1.00 67.44 82 ASP A CA 1
ATOM 632 C C . ASP A 1 82 ? -2.741 -8.952 24.723 1.00 67.44 82 ASP A C 1
ATOM 634 O O . ASP A 1 82 ? -1.816 -8.705 25.493 1.00 67.44 82 ASP A O 1
ATOM 638 N N . LEU A 1 83 ? -4.000 -8.642 25.057 1.00 78.12 83 LEU A N 1
ATOM 639 C CA . LEU A 1 83 ? -4.361 -8.322 26.447 1.00 78.12 83 LEU A CA 1
ATOM 640 C C . LEU A 1 83 ? -4.350 -9.589 27.306 1.00 78.12 83 LEU A C 1
ATOM 642 O O . LEU A 1 83 ? -4.853 -10.624 26.864 1.00 78.12 83 LEU A O 1
ATOM 646 N N . SER A 1 84 ? -3.830 -9.484 28.532 1.00 86.75 84 SER A N 1
ATOM 647 C CA . SER A 1 84 ? -3.854 -10.579 29.504 1.00 86.75 84 SER A CA 1
ATOM 648 C C . SER A 1 84 ? -5.287 -10.949 29.895 1.00 86.75 84 SER A C 1
ATOM 650 O O . SER A 1 84 ? -6.190 -10.105 29.903 1.00 86.75 84 SER A O 1
ATOM 652 N N . ASP A 1 85 ? -5.502 -12.216 30.244 1.00 87.69 85 ASP A N 1
ATOM 653 C CA . ASP A 1 85 ? -6.837 -12.704 30.604 1.00 87.69 85 ASP A CA 1
ATOM 654 C C . ASP A 1 85 ? -7.378 -12.053 31.881 1.00 87.69 85 ASP A C 1
ATOM 656 O O . ASP A 1 85 ? -8.571 -11.765 31.949 1.00 87.69 85 ASP A O 1
ATOM 660 N N . ALA A 1 86 ? -6.502 -11.703 32.829 1.00 88.12 86 ALA A N 1
ATOM 661 C CA . ALA A 1 86 ? -6.869 -10.930 34.017 1.00 88.12 86 ALA A CA 1
ATOM 662 C C . ALA A 1 86 ? -7.507 -9.579 33.646 1.00 88.12 86 ALA A C 1
ATOM 664 O O . ALA A 1 86 ? -8.576 -9.228 34.137 1.00 88.12 86 ALA A O 1
ATOM 665 N N . VAL A 1 87 ? -6.908 -8.852 32.696 1.00 88.75 87 VAL A N 1
ATOM 666 C CA . VAL A 1 87 ? -7.442 -7.563 32.233 1.00 88.75 87 VAL A CA 1
ATOM 667 C C . VAL A 1 87 ? -8.775 -7.751 31.504 1.00 88.75 87 VAL A C 1
ATOM 669 O O . VAL A 1 87 ? -9.698 -6.960 31.689 1.00 88.75 87 VAL A O 1
ATOM 672 N N . ARG A 1 88 ? -8.922 -8.818 30.707 1.00 90.00 88 ARG A N 1
ATOM 673 C CA . ARG A 1 88 ? -10.202 -9.147 30.053 1.00 90.00 88 ARG A CA 1
ATOM 674 C C . ARG A 1 88 ? -11.302 -9.458 31.070 1.00 90.00 88 ARG A C 1
ATOM 676 O O . ARG A 1 88 ? -12.447 -9.069 30.841 1.00 90.00 88 ARG A O 1
ATOM 683 N N . HIS A 1 89 ? -10.965 -10.144 32.162 1.00 91.88 89 HIS A N 1
ATOM 684 C CA . HIS A 1 89 ? -11.893 -10.450 33.249 1.00 91.88 89 HIS A CA 1
ATOM 685 C C . HIS A 1 89 ? -12.342 -9.172 33.966 1.00 91.88 89 HIS A C 1
ATOM 687 O O . HIS A 1 89 ? -13.535 -8.892 33.996 1.00 91.88 89 HIS A O 1
ATOM 693 N N . ASN A 1 90 ? -11.396 -8.315 34.363 1.00 92.69 90 ASN A N 1
ATOM 694 C CA . ASN A 1 90 ? -11.689 -7.027 35.000 1.00 92.69 90 ASN A CA 1
ATOM 695 C C . ASN A 1 90 ? -12.632 -6.142 34.162 1.00 92.69 90 ASN A C 1
ATOM 697 O O . ASN A 1 90 ? -13.553 -5.520 34.696 1.00 92.69 90 ASN A O 1
ATOM 701 N N . ILE A 1 91 ? -12.428 -6.087 32.836 1.00 92.19 91 ILE A N 1
ATOM 702 C CA . ILE A 1 91 ? -13.322 -5.349 31.927 1.00 92.19 91 ILE A CA 1
ATOM 703 C C . ILE A 1 91 ? -14.729 -5.953 31.954 1.00 92.19 91 ILE A C 1
ATOM 705 O O . ILE A 1 91 ? -15.706 -5.210 32.040 1.00 92.19 91 ILE A O 1
ATOM 709 N N . ARG A 1 92 ? -14.846 -7.284 31.882 1.00 93.00 92 ARG A N 1
ATOM 710 C CA . ARG A 1 92 ? -16.138 -7.981 31.890 1.00 93.00 92 ARG A CA 1
ATOM 711 C C . ARG A 1 92 ? -16.903 -7.738 33.193 1.00 93.00 92 ARG A C 1
ATOM 713 O O . ARG A 1 92 ? -18.079 -7.387 33.134 1.00 93.00 92 ARG A O 1
ATOM 720 N N . ASP A 1 93 ? -16.236 -7.850 34.334 1.00 93.19 93 ASP A N 1
ATOM 721 C CA . ASP A 1 93 ? -16.860 -7.646 35.644 1.00 93.19 93 ASP A CA 1
ATOM 722 C C . ASP A 1 93 ? -17.309 -6.200 35.829 1.00 93.19 93 ASP A C 1
ATOM 724 O O . ASP A 1 93 ? -18.413 -5.939 36.302 1.00 93.19 93 ASP A O 1
ATOM 728 N N . THR A 1 94 ? -16.498 -5.246 35.365 1.00 93.31 94 THR A N 1
ATOM 729 C CA . THR A 1 94 ? -16.866 -3.826 35.398 1.00 93.31 94 THR A CA 1
ATOM 730 C C . THR A 1 94 ? -18.098 -3.556 34.535 1.00 93.31 94 THR A C 1
ATOM 732 O O . THR A 1 94 ? -18.999 -2.838 34.965 1.00 93.31 94 THR A O 1
ATOM 735 N N . VAL A 1 95 ? -18.193 -4.171 33.351 1.00 92.69 95 VAL A N 1
ATOM 736 C CA . VAL A 1 95 ? -19.391 -4.085 32.502 1.00 92.69 95 VAL A CA 1
ATOM 737 C C . VAL A 1 95 ? -20.623 -4.645 33.222 1.00 92.69 95 VAL A C 1
ATOM 739 O O . VAL A 1 95 ? -21.669 -3.997 33.215 1.00 92.69 95 VAL A O 1
ATOM 742 N N . TYR A 1 96 ? -20.522 -5.812 33.865 1.00 92.69 96 TYR A N 1
ATOM 743 C CA . TYR A 1 96 ? -21.642 -6.392 34.616 1.00 92.69 96 TYR A CA 1
ATOM 744 C C . TYR A 1 96 ? -22.045 -5.551 35.825 1.00 92.69 96 TYR A C 1
ATOM 746 O O . TYR A 1 96 ? -23.238 -5.371 36.065 1.00 92.69 96 TYR A O 1
ATOM 754 N N . GLN A 1 97 ? -21.078 -4.965 36.525 1.00 92.56 97 GLN A N 1
ATOM 755 C CA . GLN A 1 97 ? -21.342 -4.049 37.627 1.00 92.56 97 GLN A CA 1
ATOM 756 C C . GLN A 1 97 ? -22.058 -2.775 37.155 1.00 92.56 97 GLN A C 1
ATOM 758 O O . GLN A 1 97 ? -22.988 -2.297 37.794 1.00 92.56 97 GLN A O 1
ATOM 763 N N . MET A 1 98 ? -21.686 -2.227 35.997 1.00 91.88 98 MET A N 1
ATOM 764 C CA . MET A 1 98 ? -22.410 -1.084 35.436 1.00 91.88 98 MET A CA 1
ATOM 765 C C . MET A 1 98 ? -23.862 -1.444 35.084 1.00 91.88 98 MET A C 1
ATOM 767 O O . MET A 1 98 ? -24.757 -0.624 35.288 1.00 91.88 98 MET A O 1
ATOM 771 N N . TYR A 1 99 ? -24.114 -2.669 34.606 1.00 90.75 99 TYR A N 1
ATOM 772 C CA . TYR A 1 99 ? -25.476 -3.156 34.375 1.00 90.75 99 TYR A CA 1
ATOM 773 C C . TYR A 1 99 ? -26.271 -3.346 35.669 1.00 90.75 99 TYR A C 1
ATOM 775 O O . TYR A 1 99 ? -27.445 -2.971 35.696 1.00 90.75 99 TYR A O 1
ATOM 783 N N . SER A 1 100 ? -25.664 -3.889 36.730 1.00 91.38 100 SER A N 1
ATOM 784 C CA . SER A 1 100 ? -26.335 -4.053 38.029 1.00 91.38 100 SER A CA 1
ATOM 785 C C . SER A 1 100 ? -26.709 -2.699 38.642 1.00 91.38 100 SER A C 1
ATOM 787 O O . SER A 1 100 ? -27.809 -2.539 39.168 1.00 91.38 100 SER A O 1
ATOM 789 N N . GLU A 1 101 ? -25.860 -1.687 38.456 1.00 91.50 101 GLU A N 1
ATOM 790 C CA . GLU A 1 101 ? -26.098 -0.293 38.852 1.00 91.50 101 GLU A CA 1
ATOM 791 C C . GLU A 1 101 ? -27.053 0.473 37.912 1.00 91.50 101 GLU A C 1
ATOM 793 O O . GLU A 1 101 ? -27.300 1.660 38.126 1.00 91.50 101 GLU A O 1
ATOM 798 N N . LYS A 1 102 ? -27.592 -0.170 36.863 1.00 89.25 102 LYS A N 1
ATOM 799 C CA . LYS A 1 102 ? -28.438 0.446 35.818 1.00 89.25 102 LYS A CA 1
ATOM 800 C C . LYS A 1 102 ? -27.783 1.646 35.108 1.00 89.25 102 LYS A C 1
ATOM 802 O O . LYS A 1 102 ? -28.476 2.522 34.592 1.00 89.25 102 LYS A O 1
ATOM 807 N N . LYS A 1 103 ? -26.448 1.688 35.041 1.00 87.81 103 LYS A N 1
ATOM 808 C CA . LYS A 1 103 ? -25.681 2.722 34.328 1.00 87.81 103 LYS A CA 1
ATOM 809 C C . LYS A 1 103 ? -25.452 2.327 32.868 1.00 87.81 103 LYS A C 1
ATOM 811 O O . LYS A 1 103 ? -25.173 1.174 32.547 1.00 87.81 103 LYS A O 1
ATOM 816 N N . HIS A 1 104 ? -25.499 3.305 31.964 1.00 85.94 104 HIS A N 1
ATOM 817 C CA . HIS A 1 104 ? -25.192 3.073 30.551 1.00 85.94 104 HIS A CA 1
ATOM 818 C C . HIS A 1 104 ? -23.692 2.824 30.327 1.00 85.94 104 HIS A C 1
ATOM 820 O O . HIS A 1 104 ? -22.846 3.670 30.633 1.00 85.94 104 HIS A O 1
ATOM 826 N N . VAL A 1 105 ? -23.369 1.675 29.727 1.00 89.38 105 VAL A N 1
ATOM 827 C CA . VAL A 1 105 ? -21.994 1.242 29.429 1.00 89.38 105 VAL A CA 1
ATOM 828 C C . VAL A 1 105 ? -21.486 1.891 28.141 1.00 89.38 105 VAL A C 1
ATOM 830 O O . VAL A 1 105 ? -21.400 1.252 27.097 1.00 89.38 105 VAL A O 1
ATOM 833 N N . THR A 1 106 ? -21.146 3.177 28.174 1.00 90.88 106 THR A N 1
ATOM 834 C CA . THR A 1 106 ? -20.435 3.818 27.053 1.00 90.88 106 THR A CA 1
ATOM 835 C C . THR A 1 106 ? -18.934 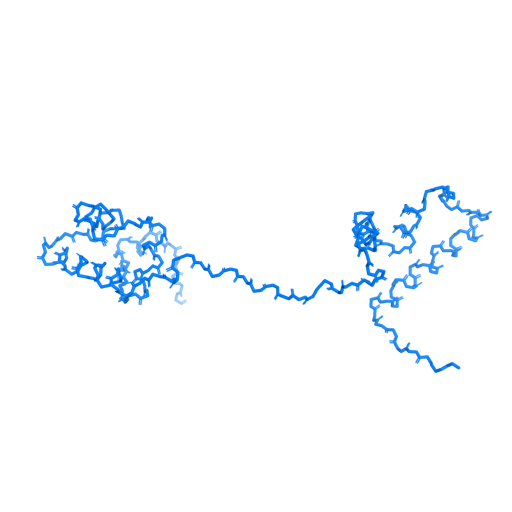3.529 27.133 1.00 90.88 106 THR A C 1
ATOM 837 O O . THR A 1 106 ? -18.401 3.274 28.211 1.00 90.88 106 THR A O 1
ATOM 840 N N . ILE A 1 107 ? -18.222 3.581 26.000 1.00 91.62 107 ILE A N 1
ATOM 841 C CA . ILE A 1 107 ? -16.765 3.339 25.960 1.00 91.62 107 ILE A CA 1
ATOM 842 C C . ILE A 1 107 ? -16.025 4.310 26.891 1.00 91.62 107 ILE A C 1
ATOM 844 O O . ILE A 1 107 ? -15.104 3.907 27.597 1.00 91.62 107 ILE A O 1
ATOM 848 N N . ALA A 1 108 ? -16.437 5.581 26.900 1.00 90.94 108 ALA A N 1
ATOM 849 C CA . ALA A 1 108 ? -15.838 6.608 27.744 1.00 90.94 108 ALA A CA 1
ATOM 850 C C . ALA A 1 108 ? -16.082 6.324 29.232 1.00 90.94 108 ALA A C 1
ATOM 852 O O . ALA A 1 108 ? -15.116 6.258 29.986 1.00 90.94 108 ALA A O 1
ATOM 853 N N . ASN A 1 109 ? -17.334 6.065 29.626 1.00 91.38 109 ASN A N 1
ATOM 854 C CA . ASN A 1 109 ? -17.688 5.796 31.023 1.00 91.38 109 ASN A CA 1
ATOM 855 C C . ASN A 1 109 ? -17.054 4.497 31.541 1.00 91.38 109 ASN A C 1
ATOM 857 O O . ASN A 1 109 ? -16.646 4.402 32.696 1.00 91.38 109 ASN A O 1
ATOM 861 N N . LEU A 1 110 ? -16.943 3.478 30.688 1.00 92.69 110 LEU A N 1
ATOM 862 C CA . LEU A 1 110 ? -16.250 2.246 31.046 1.00 92.69 110 LEU A CA 1
ATOM 863 C C . LEU A 1 110 ? -14.751 2.500 31.260 1.00 92.69 110 LEU A C 1
ATOM 865 O O . LEU A 1 110 ? -14.164 1.978 32.199 1.00 92.69 110 LEU A O 1
ATOM 869 N N . ASN A 1 111 ? -14.114 3.328 30.428 1.00 92.75 111 ASN A N 1
ATOM 870 C CA . ASN A 1 111 ? -12.701 3.644 30.619 1.00 92.75 111 ASN A CA 1
ATOM 871 C C . ASN A 1 111 ? -12.455 4.505 31.870 1.00 92.75 111 ASN A C 1
ATOM 873 O O . ASN A 1 111 ? -11.467 4.291 32.564 1.00 92.75 111 ASN A O 1
ATOM 877 N N . THR A 1 112 ? -13.333 5.464 32.183 1.00 92.19 112 THR A N 1
ATOM 878 C CA . THR A 1 112 ? -13.199 6.263 33.414 1.00 92.19 112 THR A CA 1
ATOM 879 C C . THR A 1 112 ? -13.336 5.384 34.653 1.00 92.19 112 THR A C 1
ATOM 881 O O . THR A 1 112 ? -12.450 5.405 35.497 1.00 92.19 112 THR A O 1
ATOM 884 N N . THR A 1 113 ? -14.349 4.515 34.704 1.00 91.56 113 THR A N 1
ATOM 885 C CA . THR A 1 113 ? -14.550 3.589 35.835 1.00 91.56 113 THR A CA 1
ATOM 886 C C . THR A 1 113 ? -13.418 2.570 35.991 1.00 91.56 113 THR A C 1
ATOM 888 O O . THR A 1 113 ? -13.020 2.262 37.112 1.00 91.56 113 THR A O 1
ATOM 891 N N . LEU A 1 114 ? -12.850 2.065 34.889 1.00 91.50 114 LEU A N 1
ATOM 892 C CA . LEU A 1 114 ? -11.683 1.173 34.933 1.00 91.50 114 LEU A CA 1
ATOM 893 C C . LEU A 1 114 ? -10.424 1.871 35.460 1.00 91.50 114 LEU A C 1
ATOM 895 O O . LEU A 1 114 ? -9.630 1.236 36.156 1.00 91.50 114 LEU A O 1
ATOM 899 N N . LYS A 1 115 ? -10.249 3.159 35.139 1.00 90.44 115 LYS A N 1
ATOM 900 C CA . LYS A 1 115 ? -9.147 3.979 35.655 1.00 90.44 115 LYS A CA 1
ATOM 901 C C . LYS A 1 115 ? -9.332 4.321 37.128 1.00 90.44 115 LYS A C 1
ATOM 903 O O . LYS A 1 115 ? -8.379 4.193 37.880 1.00 90.44 115 LYS A O 1
ATOM 908 N N . GLU A 1 116 ? -10.539 4.710 37.532 1.00 91.31 116 GLU A N 1
ATOM 909 C CA . GLU A 1 116 ? -10.881 5.028 38.927 1.00 91.31 116 GLU A CA 1
ATOM 910 C C . GLU A 1 116 ? -10.656 3.837 39.863 1.00 91.31 116 GLU A C 1
ATOM 912 O O . GLU A 1 116 ? -10.212 4.015 40.990 1.00 91.31 116 GLU A O 1
ATOM 917 N N . LYS A 1 117 ? -10.933 2.616 39.391 1.00 88.38 117 LYS A N 1
ATOM 918 C CA . LYS A 1 117 ? -10.708 1.379 40.152 1.00 88.38 117 LYS A CA 1
ATOM 919 C C . LYS A 1 117 ? -9.293 0.805 39.996 1.00 88.38 117 LYS A C 1
ATOM 921 O O . LYS A 1 117 ? -9.035 -0.283 40.498 1.00 88.38 117 LYS A O 1
ATOM 926 N N . GLU A 1 118 ? -8.418 1.474 39.242 1.00 86.56 118 GLU A N 1
ATOM 927 C CA . GLU A 1 118 ? -7.053 1.027 38.911 1.00 86.56 118 GLU A CA 1
ATOM 928 C C . GLU A 1 118 ? -6.967 -0.395 38.309 1.00 86.56 118 GLU A C 1
ATOM 930 O O . GLU A 1 118 ? -5.926 -1.049 38.335 1.00 86.56 118 GLU A O 1
ATOM 935 N N . LEU A 1 119 ? -8.055 -0.885 37.704 1.00 84.25 119 LEU A N 1
ATOM 936 C CA . LEU A 1 119 ? -8.154 -2.265 37.213 1.00 84.25 119 LEU A CA 1
ATOM 937 C C . LEU A 1 119 ? -7.511 -2.462 35.838 1.00 84.25 119 LEU A C 1
ATOM 939 O O . LEU A 1 119 ? -7.111 -3.579 35.492 1.00 84.25 119 LEU A O 1
ATOM 943 N N . ALA A 1 120 ? -7.483 -1.403 35.021 1.00 80.19 120 ALA A N 1
ATOM 944 C CA . ALA A 1 120 ? -6.896 -1.424 33.687 1.00 80.19 120 ALA A CA 1
ATOM 945 C C . ALA A 1 120 ? -6.618 -0.008 33.152 1.00 80.19 120 ALA A C 1
ATOM 947 O O . ALA A 1 120 ? -7.490 0.858 33.167 1.00 80.19 120 ALA A O 1
ATOM 948 N N . SER A 1 121 ? -5.435 0.202 32.563 1.00 81.94 121 SER A N 1
ATOM 949 C CA . SER A 1 121 ? -5.101 1.424 31.815 1.00 81.94 121 SER A CA 1
ATOM 950 C C . SER A 1 121 ? -5.119 1.142 30.310 1.00 81.94 121 SER A C 1
ATOM 952 O O . SER A 1 121 ? -4.158 0.621 29.741 1.00 81.94 121 SER A O 1
ATOM 954 N N . ILE A 1 122 ? -6.253 1.420 29.656 1.00 84.06 122 ILE A N 1
ATOM 955 C CA . ILE A 1 122 ? -6.490 1.097 28.237 1.00 84.06 122 ILE A CA 1
ATOM 956 C C . ILE A 1 122 ? -7.042 2.325 27.495 1.00 84.06 122 ILE A C 1
ATOM 958 O O . ILE A 1 122 ? -7.767 3.151 28.045 1.00 84.06 122 ILE A O 1
ATOM 962 N N . SER A 1 123 ? -6.709 2.478 26.209 1.00 88.06 123 SER A N 1
ATOM 963 C CA . SER A 1 123 ? -7.285 3.534 25.364 1.00 88.06 123 SER A CA 1
ATOM 964 C C . SER A 1 123 ? -8.720 3.205 24.925 1.00 88.06 123 SER A C 1
ATOM 966 O O . SER A 1 123 ? -9.040 2.044 24.675 1.00 88.06 123 SER A O 1
ATOM 968 N N . ASN A 1 124 ? -9.564 4.220 24.698 1.00 90.25 124 ASN A N 1
ATOM 969 C CA . ASN A 1 124 ? -10.938 4.030 24.189 1.00 90.25 124 ASN A CA 1
ATOM 970 C C . ASN A 1 124 ? -10.977 3.191 22.899 1.00 90.25 124 ASN A C 1
ATOM 972 O O . ASN A 1 124 ? -11.783 2.274 22.760 1.00 90.25 124 ASN A O 1
ATOM 976 N N . SER A 1 125 ? -10.051 3.463 21.975 1.00 88.75 125 SER A N 1
ATOM 977 C CA . SER A 1 125 ? -9.911 2.731 20.711 1.00 88.75 125 SER A CA 1
ATOM 978 C C . SER A 1 125 ? -9.543 1.258 20.896 1.00 88.75 125 SER A C 1
ATOM 980 O O . SER A 1 125 ? -9.936 0.414 20.092 1.00 88.75 125 SER A O 1
ATOM 982 N N . SER A 1 126 ? -8.784 0.937 21.944 1.00 88.38 126 SER A N 1
ATOM 983 C CA . SER A 1 126 ? -8.454 -0.445 22.276 1.00 88.38 126 SER A CA 1
ATOM 984 C C . SER A 1 126 ? -9.649 -1.129 22.929 1.00 88.38 126 SER A C 1
ATOM 986 O O . SER A 1 126 ? -10.028 -2.212 22.497 1.00 88.38 126 SER A O 1
ATOM 988 N N . LEU A 1 127 ? -10.305 -0.463 23.881 1.00 89.88 127 LEU A N 1
ATOM 989 C CA . LEU A 1 127 ? -11.507 -0.963 24.548 1.00 89.88 127 LEU A CA 1
ATOM 990 C C . LEU A 1 127 ? -12.606 -1.322 23.536 1.00 89.88 127 LEU A C 1
ATOM 992 O O . LEU A 1 127 ? -13.159 -2.416 23.588 1.00 89.88 127 LEU A O 1
ATOM 996 N N . GLN A 1 128 ? -12.834 -0.468 22.533 1.00 89.25 128 GLN A N 1
ATOM 997 C CA . GLN A 1 128 ? -13.799 -0.714 21.456 1.00 89.25 128 GLN A CA 1
ATOM 998 C C . GLN A 1 128 ? -13.544 -2.021 20.689 1.00 89.25 128 GLN A C 1
ATOM 1000 O O . GLN A 1 128 ? -14.487 -2.673 20.249 1.00 89.25 128 GLN A O 1
ATOM 1005 N N . ARG A 1 129 ? -12.276 -2.411 20.518 1.00 88.38 129 ARG A N 1
ATOM 1006 C CA . ARG A 1 129 ? -11.899 -3.659 19.834 1.00 88.38 129 ARG A CA 1
ATOM 1007 C C . ARG A 1 129 ? -11.974 -4.878 20.750 1.00 88.38 129 ARG A C 1
ATOM 1009 O O . ARG A 1 129 ? -12.173 -5.979 20.254 1.00 88.38 129 ARG A O 1
ATOM 1016 N N . VAL A 1 130 ? -11.805 -4.686 22.055 1.00 89.38 130 VAL A N 1
ATOM 1017 C CA . VAL A 1 130 ? -11.797 -5.756 23.066 1.00 89.38 130 VAL A CA 1
ATOM 1018 C C . VAL A 1 130 ? -13.210 -6.146 23.475 1.00 89.38 130 VAL A C 1
ATOM 1020 O O . VAL A 1 130 ? -13.483 -7.317 23.702 1.00 89.38 130 VAL A O 1
ATOM 1023 N N . LEU A 1 131 ? -14.138 -5.192 23.526 1.00 89.50 131 LEU A N 1
ATOM 1024 C CA . LEU A 1 131 ? -15.525 -5.460 23.905 1.00 89.50 131 LEU A CA 1
ATOM 1025 C C . LEU A 1 131 ? -16.172 -6.593 23.069 1.00 89.50 131 LEU A C 1
ATOM 1027 O O . LEU A 1 131 ? -16.700 -7.533 23.668 1.00 89.50 131 LEU A O 1
ATOM 1031 N N . PRO A 1 132 ? -16.052 -6.617 21.724 1.00 88.25 132 PRO A N 1
ATOM 1032 C CA . PRO A 1 132 ? -16.539 -7.740 20.926 1.00 88.25 132 PRO A CA 1
ATOM 1033 C C . PRO A 1 132 ? -15.846 -9.073 21.225 1.00 88.25 132 PRO A C 1
ATOM 1035 O O . PRO A 1 132 ? -16.498 -10.112 21.148 1.00 88.25 132 PRO A O 1
ATOM 1038 N N . THR A 1 133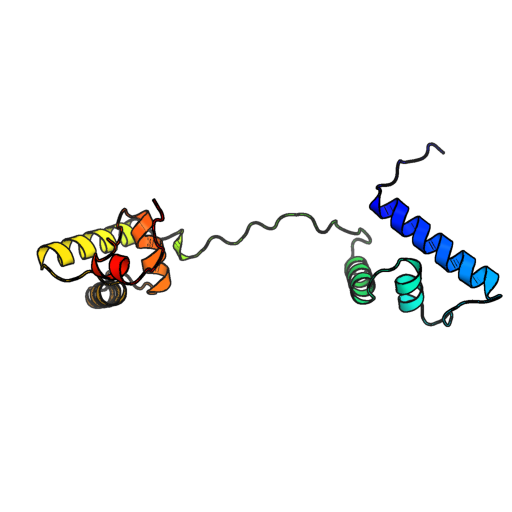 ? -14.548 -9.073 21.562 1.00 86.19 133 THR A N 1
ATOM 1039 C CA . THR A 1 133 ? -13.802 -10.318 21.824 1.00 86.19 133 THR A CA 1
ATOM 1040 C C . THR A 1 133 ? -14.183 -10.950 23.158 1.00 86.19 133 THR A C 1
ATOM 1042 O O . THR A 1 133 ? -14.160 -12.170 23.275 1.00 86.19 133 THR A O 1
ATOM 1045 N N . ILE A 1 134 ? -14.591 -10.147 24.145 1.00 87.62 134 ILE A N 1
ATOM 1046 C CA . ILE A 1 134 ? -15.097 -10.647 25.432 1.00 87.62 134 ILE A CA 1
ATOM 1047 C C . ILE A 1 134 ? -16.590 -11.015 25.403 1.00 87.62 134 ILE A C 1
ATOM 1049 O O . ILE A 1 134 ? -17.093 -11.505 26.416 1.00 87.62 134 ILE A O 1
ATOM 1053 N N . GLY A 1 135 ? -17.270 -10.805 24.267 1.00 86.88 135 GLY A N 1
ATOM 1054 C CA . GLY A 1 135 ? -18.682 -11.141 24.043 1.00 86.88 135 GLY A CA 1
ATOM 1055 C C . GLY A 1 135 ? -19.667 -9.977 24.203 1.00 86.88 135 GLY A C 1
ATOM 1056 O O . GLY A 1 135 ? -20.870 -10.176 24.050 1.00 86.88 135 GLY A O 1
ATOM 1057 N N . PHE A 1 136 ? -19.192 -8.759 24.472 1.00 88.94 136 PHE A N 1
ATOM 1058 C CA . PHE A 1 136 ? -20.050 -7.585 24.612 1.00 88.94 136 PHE A CA 1
ATOM 1059 C C . PHE A 1 136 ? -20.393 -6.978 23.245 1.00 88.94 136 PHE A C 1
ATOM 1061 O O . PHE A 1 136 ? -19.516 -6.717 22.417 1.00 88.94 136 PHE A O 1
ATOM 1068 N N . LYS A 1 137 ? -21.681 -6.702 23.014 1.00 87.12 137 LYS A N 1
ATOM 1069 C CA . LYS A 1 137 ? -22.175 -6.056 21.792 1.00 87.12 137 LYS A CA 1
ATOM 1070 C 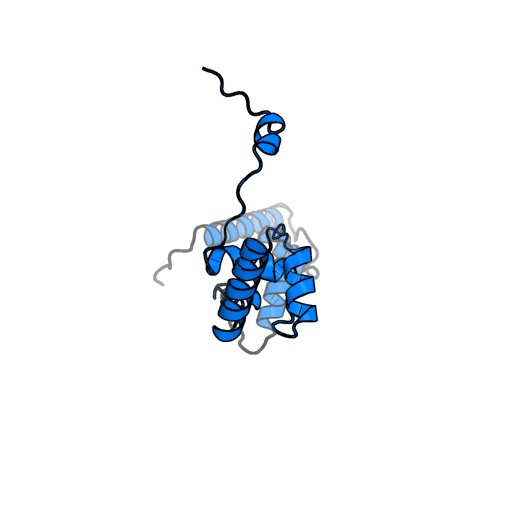C . LYS A 1 137 ? -23.122 -4.917 22.141 1.00 87.12 137 LYS A C 1
ATOM 1072 O O . LYS A 1 137 ? -24.113 -5.118 22.838 1.00 87.12 137 LYS A O 1
ATOM 1077 N N . TYR A 1 138 ? -22.849 -3.742 21.583 1.00 85.56 138 TYR A N 1
ATOM 1078 C CA . TYR A 1 138 ? -23.785 -2.626 21.613 1.00 85.56 138 TYR A CA 1
ATOM 1079 C C . TYR A 1 138 ? -25.032 -2.977 20.800 1.00 85.56 138 TYR A C 1
ATOM 1081 O O . TYR A 1 138 ? -24.931 -3.374 19.636 1.00 85.56 138 TYR A O 1
ATOM 1089 N N . LYS A 1 139 ? -26.213 -2.827 21.406 1.00 81.50 139 LYS A N 1
ATOM 1090 C CA . LYS A 1 139 ? -27.466 -2.836 20.648 1.00 81.50 139 LYS A CA 1
ATOM 1091 C C . LYS A 1 139 ? -27.572 -1.516 19.888 1.00 81.50 139 LYS A C 1
ATOM 1093 O O . LYS A 1 139 ? -27.196 -0.473 20.408 1.00 81.50 139 LYS A O 1
ATOM 1098 N N . LYS A 1 140 ? -28.062 -1.573 18.649 1.00 78.31 140 LYS A N 1
ATOM 1099 C CA . LYS A 1 140 ? -28.436 -0.359 17.920 1.00 78.31 140 LYS A CA 1
ATOM 1100 C C . LYS A 1 140 ? -29.689 0.208 18.576 1.00 78.31 140 LYS A C 1
ATOM 1102 O O . LYS A 1 140 ? -30.679 -0.514 18.695 1.00 78.31 140 LYS A O 1
ATOM 1107 N N . ASP A 1 141 ? -29.643 1.473 18.964 1.00 68.38 141 ASP A N 1
ATOM 1108 C CA . ASP A 1 141 ? -30.824 2.169 19.460 1.00 68.38 141 ASP A CA 1
ATOM 1109 C C . ASP A 1 141 ? -31.877 2.236 18.347 1.00 68.38 141 ASP A C 1
ATOM 1111 O O . ASP A 1 141 ? -31.551 2.478 17.181 1.00 68.38 141 ASP A O 1
ATOM 1115 N N . ALA A 1 142 ? -33.148 2.012 18.692 1.00 61.44 142 ALA A N 1
ATOM 1116 C CA . ALA A 1 142 ? -34.256 2.030 17.733 1.00 61.44 142 ALA A CA 1
ATOM 1117 C C . ALA A 1 142 ? -34.345 3.366 16.961 1.00 61.44 142 ALA A C 1
ATOM 1119 O O . ALA A 1 142 ? -34.703 3.376 15.786 1.00 61.44 142 ALA A O 1
ATOM 1120 N N . TYR A 1 143 ? -33.904 4.467 17.577 1.00 60.56 143 TYR A N 1
ATOM 1121 C CA . TYR A 1 143 ? -33.807 5.794 16.964 1.00 60.56 143 TYR A CA 1
ATOM 1122 C C . TYR A 1 143 ? -32.821 5.868 15.786 1.00 60.56 143 TYR A C 1
ATOM 1124 O O . TYR A 1 143 ? -33.055 6.605 14.831 1.00 60.56 143 TYR A O 1
ATOM 1132 N N . ALA A 1 144 ? -31.748 5.069 15.789 1.00 54.91 144 ALA A N 1
ATOM 1133 C CA . ALA A 1 144 ? -30.776 5.057 14.695 1.00 54.91 144 ALA A CA 1
ATOM 1134 C C . ALA A 1 144 ? -31.321 4.385 13.420 1.00 54.91 144 ALA A C 1
ATOM 1136 O O . ALA A 1 144 ? -30.844 4.693 12.331 1.00 54.91 144 ALA A O 1
ATOM 1137 N N . LYS A 1 145 ? -32.329 3.502 13.536 1.00 50.28 145 LYS A N 1
ATOM 1138 C CA . LYS A 1 145 ? -33.028 2.910 12.379 1.00 50.28 145 LYS A CA 1
ATOM 1139 C C . LYS A 1 145 ? -33.933 3.917 11.665 1.00 50.28 145 LYS A C 1
ATOM 1141 O O . LYS A 1 145 ? -34.044 3.839 10.450 1.00 50.28 145 LYS A O 1
ATOM 1146 N N . MET A 1 146 ? -34.556 4.848 12.393 1.00 51.44 146 MET A N 1
ATOM 1147 C CA . MET A 1 146 ? -35.449 5.853 11.792 1.00 51.44 146 MET A CA 1
ATOM 1148 C C . MET A 1 146 ? -34.682 6.895 10.958 1.00 51.44 146 MET A C 1
ATOM 1150 O O . MET A 1 146 ? -35.224 7.390 9.978 1.00 51.44 146 MET A O 1
ATOM 1154 N N . ASN A 1 147 ? -33.412 7.173 11.287 1.00 52.50 147 ASN A N 1
ATOM 1155 C CA . ASN A 1 147 ? -32.580 8.162 10.582 1.00 52.50 147 ASN A CA 1
ATOM 1156 C C . ASN A 1 147 ? -31.597 7.565 9.555 1.00 52.50 147 ASN A C 1
ATOM 1158 O O . ASN A 1 147 ? -30.934 8.311 8.836 1.00 52.50 147 ASN A O 1
ATOM 1162 N N . SER A 1 148 ? -31.480 6.237 9.453 1.00 48.75 148 SER A N 1
ATOM 1163 C CA . SER A 1 148 ? -30.718 5.583 8.383 1.00 48.75 148 SER A CA 1
ATOM 1164 C C . SER A 1 148 ? -31.645 5.310 7.199 1.00 48.75 148 SER A C 1
ATOM 1166 O O . SER A 1 148 ? -32.114 4.186 7.031 1.00 48.75 148 SER A O 1
ATOM 1168 N N . GLY A 1 149 ? -31.938 6.354 6.422 1.00 44.25 149 GLY A N 1
ATOM 1169 C CA . GLY A 1 149 ? -32.765 6.312 5.214 1.00 44.25 149 GLY A CA 1
ATOM 1170 C C . GLY A 1 149 ? -32.202 5.396 4.126 1.00 44.25 149 GLY A C 1
ATOM 1171 O O . GLY A 1 149 ? -31.594 5.858 3.167 1.00 44.25 149 GLY A O 1
ATOM 1172 N N . TRP A 1 150 ? -32.431 4.096 4.271 1.00 33.66 150 TRP A N 1
ATOM 1173 C CA . TRP A 1 150 ? -32.466 3.143 3.174 1.00 33.66 150 TRP A CA 1
ATOM 1174 C C . TRP A 1 150 ? -33.900 2.644 3.104 1.00 33.66 150 TRP A C 1
ATOM 1176 O O . TRP A 1 150 ? -34.358 1.895 3.963 1.00 33.66 150 TRP A O 1
ATOM 1186 N N . HIS A 1 151 ? -34.624 3.173 2.123 1.00 37.66 151 HIS A N 1
ATOM 1187 C CA . HIS A 1 151 ? -35.939 2.696 1.744 1.00 37.66 151 HIS A CA 1
ATOM 1188 C C . HIS A 1 151 ? -35.832 1.217 1.364 1.00 37.66 151 HIS A C 1
ATOM 1190 O O . HIS A 1 151 ? -35.221 0.887 0.350 1.00 37.66 151 HIS A O 1
ATOM 1196 N N . ASP A 1 152 ? -36.450 0.342 2.156 1.00 36.41 152 ASP A N 1
ATOM 1197 C CA . ASP A 1 152 ? -36.893 -0.955 1.656 1.00 36.41 152 ASP A CA 1
ATOM 1198 C C . ASP A 1 152 ? -38.003 -0.672 0.631 1.00 36.41 152 ASP A C 1
ATOM 1200 O O . ASP A 1 152 ? -39.144 -0.358 0.982 1.00 36.41 152 ASP A O 1
ATOM 1204 N N . MET A 1 153 ? -37.639 -0.695 -0.653 1.00 33.19 153 MET A N 1
ATOM 1205 C CA . MET A 1 153 ? -38.605 -0.860 -1.735 1.00 33.19 153 MET A CA 1
ATOM 1206 C C . MET A 1 153 ? -39.163 -2.283 -1.651 1.00 33.19 153 MET A C 1
ATOM 1208 O O . MET A 1 153 ? -38.401 -3.245 -1.549 1.00 33.19 153 MET A O 1
ATOM 1212 N N . LYS A 1 154 ? -40.496 -2.365 -1.643 1.00 38.41 154 LYS A N 1
ATOM 1213 C CA . LYS A 1 154 ? -41.265 -3.600 -1.831 1.00 38.41 154 LYS A CA 1
ATOM 1214 C C . LYS A 1 154 ? -40.937 -4.263 -3.162 1.00 38.41 154 LYS A C 1
ATOM 1216 O O . LYS A 1 154 ? -40.701 -3.509 -4.133 1.00 38.41 154 LYS A O 1
#